Protein AF-A0A2S5KDG0-F1 (afdb_monomer)

Nearest PDB structures (foldseek):
  2mrn-assembly1_B  TM=8.414E-01  e=4.767E-04  Escherichia coli K-12
  1mvf-assembly2_D  TM=9.241E-01  e=2.494E-03  Escherichia coli
  1ub4-assembly1_C-2  TM=7.619E-01  e=8.453E-04  Escherichia coli
  2mru-assembly1_A  TM=8.860E-01  e=4.714E-03  Escherichia coli K-12
  2mru-assembly1_B  TM=8.584E-01  e=1.305E-02  Escherichia coli K-12

pLDDT: mean 80.0, std 17.08, range [37.56, 96.81]

Solvent-accessible surface area (backbone atoms only — not comparable to full-atom values): 6588 Å² total; per-residue (Å²): 136,84,78,84,84,83,80,91,80,63,80,41,79,52,91,96,43,79,42,69,82,79,56,67,73,56,34,62,74,71,71,54,59,87,91,59,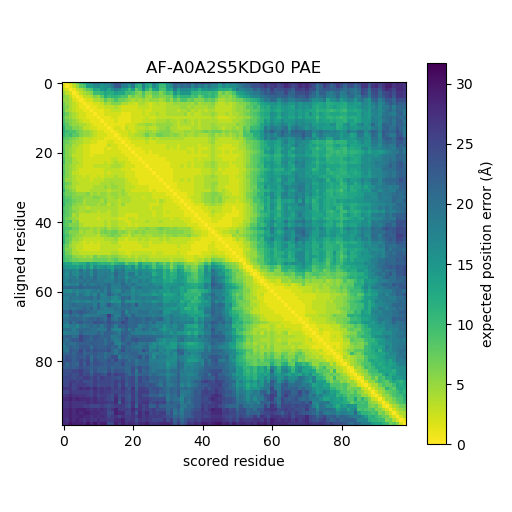74,68,39,80,46,82,55,96,93,38,84,47,76,45,67,74,76,85,80,84,85,74,60,70,68,60,54,50,55,40,45,75,72,70,44,63,60,70,61,53,52,50,54,49,53,53,52,51,54,53,46,56,55,50,60,58,52,63,64,69,74,75,118

Foldseek 3Di:
DDDDDDDDWDWDDDPPDIDTDDDVVVCVVQVHDPPADWDWDQDPNDIDIGHDDPDDDDDPVVVVVCVVVVHPPVVVVVVVVVVVVVVVVVVVVVVVVPD

Sequence (99 aa):
MTRKKMLTLQIKRWGNSAAIRIPNSVLLQLGWKEDDEIQLEVTEGKLVISKPSVKVSLNPHDVQILTEAGVDVPSLVNDFVTEEAGKIEKATNDVQVKR

Radius of gyration: 19.16 Å; Cα contacts (8 Å, |Δi|>4): 47; chains: 1; bounding box: 45×46×40 Å

Structure (mmCIF, N/CA/C/O backbone):
data_AF-A0A2S5KDG0-F1
#
_entry.id   AF-A0A2S5KDG0-F1
#
loop_
_atom_site.group_PDB
_atom_site.id
_atom_site.type_symbol
_atom_site.label_atom_id
_atom_site.label_alt_id
_atom_site.label_comp_id
_atom_site.label_asym_id
_atom_site.label_entity_id
_atom_site.label_seq_id
_atom_site.pdbx_PDB_ins_code
_atom_site.Cartn_x
_atom_site.Cartn_y
_atom_site.Cartn_z
_atom_site.occupancy
_atom_site.B_iso_or_equiv
_atom_site.auth_seq_id
_atom_site.auth_comp_id
_atom_site.auth_asym_id
_atom_site.auth_atom_id
_atom_site.pdbx_PDB_model_num
ATOM 1 N N . MET A 1 1 ? 2.118 22.348 -9.759 1.00 44.00 1 MET A N 1
ATOM 2 C CA . MET A 1 1 ? 2.127 22.427 -8.280 1.00 44.00 1 MET A CA 1
ATOM 3 C C . MET A 1 1 ? 1.058 21.476 -7.752 1.00 44.00 1 MET A C 1
ATOM 5 O O . MET A 1 1 ? -0.120 21.807 -7.795 1.00 44.00 1 MET A O 1
ATOM 9 N N . THR A 1 2 ? 1.425 20.246 -7.386 1.00 62.25 2 THR A N 1
ATOM 10 C CA . THR A 1 2 ? 0.450 19.210 -6.997 1.00 62.25 2 THR A CA 1
ATOM 11 C C . THR A 1 2 ? 0.015 19.442 -5.553 1.00 62.25 2 THR A C 1
ATOM 13 O O . THR A 1 2 ? 0.844 19.471 -4.646 1.00 62.25 2 THR A O 1
ATOM 16 N N . ARG A 1 3 ? -1.282 19.661 -5.320 1.00 74.94 3 ARG A N 1
ATOM 17 C CA . ARG A 1 3 ? -1.819 19.916 -3.978 1.00 74.94 3 ARG A CA 1
ATOM 18 C C . ARG A 1 3 ? -1.717 18.632 -3.148 1.00 74.94 3 ARG A C 1
ATOM 20 O O . ARG A 1 3 ? -2.258 17.603 -3.544 1.00 74.94 3 ARG A O 1
ATOM 27 N N . LYS A 1 4 ? -1.042 18.688 -1.995 1.00 79.31 4 LYS A N 1
ATOM 28 C CA . LYS A 1 4 ? -0.970 17.559 -1.055 1.00 79.31 4 LYS A CA 1
ATOM 29 C C . LYS A 1 4 ? -2.380 17.238 -0.555 1.00 79.31 4 LYS A C 1
ATOM 31 O O . LYS A 1 4 ? -2.998 18.056 0.125 1.00 79.31 4 LYS A O 1
ATOM 36 N N . LYS A 1 5 ? -2.901 16.063 -0.908 1.00 79.25 5 LYS A N 1
ATOM 37 C CA . LYS A 1 5 ? -4.188 15.576 -0.404 1.00 79.25 5 LYS A CA 1
ATOM 38 C C . LYS A 1 5 ? -3.973 15.017 1.001 1.00 79.25 5 LYS A C 1
ATOM 40 O O . LYS A 1 5 ? -3.160 14.117 1.182 1.00 79.25 5 LYS A O 1
ATOM 45 N N . MET A 1 6 ? -4.680 15.560 1.988 1.00 87.56 6 MET A N 1
ATOM 46 C CA . MET A 1 6 ? -4.698 15.016 3.347 1.00 87.56 6 MET A CA 1
ATOM 47 C C . MET A 1 6 ? -6.001 14.255 3.571 1.00 87.56 6 MET A C 1
ATOM 49 O O . MET A 1 6 ? -7.072 14.736 3.204 1.00 87.56 6 MET A O 1
ATOM 53 N N . LEU A 1 7 ? -5.899 13.064 4.154 1.00 90.06 7 LEU A N 1
ATOM 54 C CA . LEU A 1 7 ? -7.024 12.205 4.506 1.00 90.06 7 LEU A CA 1
ATOM 55 C C . LEU A 1 7 ? -6.935 11.905 5.999 1.00 90.06 7 LEU A C 1
ATOM 57 O O . LEU A 1 7 ? -5.875 11.524 6.490 1.00 90.06 7 LEU A O 1
ATOM 61 N N . THR A 1 8 ? -8.044 12.056 6.714 1.00 94.31 8 THR A N 1
ATOM 62 C CA . THR A 1 8 ? -8.143 11.624 8.109 1.00 94.31 8 THR A CA 1
ATOM 63 C C . THR A 1 8 ? -8.732 10.222 8.129 1.00 94.31 8 THR A C 1
ATOM 65 O O . THR A 1 8 ? -9.856 10.012 7.677 1.00 94.31 8 THR A O 1
ATOM 68 N N . LEU A 1 9 ? -7.967 9.258 8.635 1.00 95.06 9 LEU A N 1
ATOM 69 C CA . LEU A 1 9 ? -8.373 7.859 8.749 1.00 95.06 9 LEU A CA 1
ATOM 70 C C . LEU A 1 9 ? -8.448 7.458 10.222 1.00 95.06 9 LEU A C 1
ATOM 72 O O . LEU A 1 9 ? -7.843 8.086 11.087 1.00 95.06 9 LEU A O 1
ATOM 76 N N . GLN A 1 10 ? -9.209 6.406 10.499 1.00 96.31 10 GLN A N 1
ATOM 77 C CA . GLN A 1 10 ? -9.360 5.846 11.837 1.00 96.31 10 GLN A CA 1
ATOM 78 C C . GLN A 1 10 ? -8.691 4.478 11.886 1.00 96.31 10 GLN A C 1
ATOM 80 O O . GLN A 1 10 ? -8.910 3.648 11.001 1.00 96.31 10 GLN A O 1
ATOM 85 N N . ILE A 1 11 ? -7.919 4.239 12.942 1.00 96.81 11 ILE A N 1
ATOM 86 C CA . ILE A 1 11 ? -7.373 2.918 13.238 1.00 96.81 11 ILE A CA 1
ATOM 87 C C . ILE A 1 11 ? -8.499 2.064 13.831 1.00 96.81 11 ILE A C 1
ATOM 89 O O . ILE A 1 11 ? -9.231 2.498 14.724 1.00 96.81 11 ILE A O 1
ATOM 93 N N . LYS A 1 12 ? -8.670 0.848 13.314 1.00 96.56 12 LYS A N 1
ATOM 94 C CA . LYS A 1 12 ? -9.661 -0.129 13.779 1.00 96.56 12 LYS A CA 1
ATOM 95 C C . LYS A 1 12 ? -8.982 -1.458 14.083 1.00 96.56 12 LYS A C 1
ATOM 97 O O . LYS A 1 12 ? -7.901 -1.735 13.581 1.00 96.56 12 LYS A O 1
ATOM 102 N N . ARG A 1 13 ? -9.616 -2.289 14.908 1.00 96.62 13 ARG A N 1
ATOM 103 C CA . ARG A 1 13 ? -9.130 -3.643 15.193 1.00 96.62 13 ARG A CA 1
ATOM 104 C C . ARG A 1 13 ? -9.488 -4.582 14.039 1.00 96.62 13 ARG 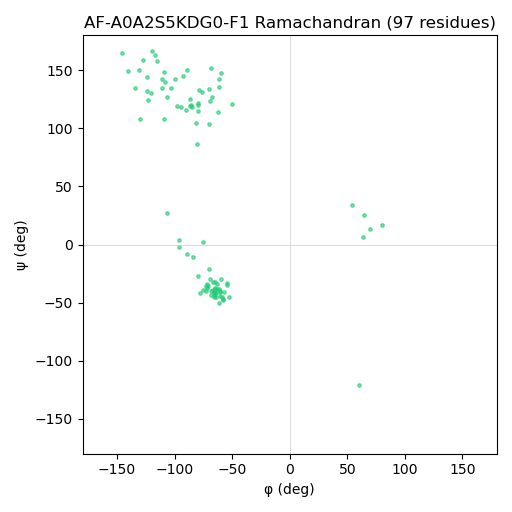A C 1
ATOM 106 O O . ARG A 1 13 ? -10.639 -4.602 13.609 1.00 96.62 13 ARG A O 1
ATOM 113 N N . TRP A 1 14 ? -8.521 -5.372 13.585 1.00 96.44 14 TRP A N 1
ATOM 114 C CA . TRP A 1 14 ? -8.707 -6.486 12.659 1.00 96.44 14 TRP A CA 1
ATOM 115 C C . TRP A 1 14 ? -8.014 -7.723 13.236 1.00 96.44 14 TRP A C 1
ATOM 117 O O . TRP A 1 14 ? -6.790 -7.778 13.346 1.00 96.44 14 TRP A O 1
ATOM 127 N N . GLY A 1 15 ? -8.809 -8.690 13.702 1.00 95.50 15 GLY A N 1
ATOM 128 C CA . GLY A 1 15 ? -8.294 -9.832 14.458 1.00 95.50 15 GLY A CA 1
ATOM 129 C C . GLY A 1 15 ? -7.583 -9.386 15.741 1.00 95.50 15 GLY A C 1
ATOM 130 O O . GLY A 1 15 ? -8.183 -8.725 16.594 1.00 95.50 15 GLY A O 1
ATOM 131 N N . ASN A 1 16 ? -6.303 -9.735 15.865 1.00 96.69 16 ASN A N 1
ATOM 132 C CA . ASN A 1 16 ? -5.447 -9.356 16.996 1.00 96.69 16 ASN A CA 1
ATOM 133 C C . ASN A 1 16 ? -4.593 -8.107 16.737 1.00 96.69 16 ASN A C 1
ATOM 135 O O . ASN A 1 16 ? -3.828 -7.710 17.611 1.00 96.69 16 ASN A O 1
ATOM 139 N N . SER A 1 17 ? -4.757 -7.465 15.580 1.00 95.12 17 SER A N 1
ATOM 140 C CA . SER A 1 17 ? -3.943 -6.325 15.162 1.00 95.12 17 SER A CA 1
ATOM 141 C C . SER A 1 17 ? -4.787 -5.073 14.948 1.00 95.12 17 SER A C 1
ATOM 143 O O . SER A 1 17 ? -6.020 -5.108 14.891 1.00 95.12 17 SER A O 1
ATOM 145 N N . ALA A 1 18 ? -4.103 -3.940 14.836 1.00 95.31 18 ALA A N 1
ATOM 146 C CA . ALA A 1 18 ? -4.697 -2.691 14.396 1.00 95.31 18 ALA A CA 1
ATOM 147 C C . ALA A 1 18 ? -4.527 -2.545 12.876 1.00 95.31 18 ALA A C 1
ATOM 149 O O . ALA A 1 18 ? -3.517 -2.965 12.317 1.00 95.31 18 ALA A O 1
ATOM 150 N N . ALA A 1 19 ? -5.507 -1.945 12.214 1.00 95.12 19 ALA A N 1
ATOM 151 C CA . ALA A 1 19 ? -5.521 -1.742 10.776 1.00 95.12 19 ALA A CA 1
ATOM 152 C C . ALA A 1 19 ? -6.086 -0.363 10.427 1.00 95.12 19 ALA A C 1
ATOM 154 O O . ALA A 1 19 ? -6.972 0.165 11.108 1.00 95.12 19 ALA A O 1
ATOM 155 N N . ILE A 1 20 ? -5.597 0.196 9.323 1.00 95.31 20 ILE A N 1
ATOM 156 C CA . ILE A 1 20 ? -6.182 1.359 8.656 1.00 95.31 20 ILE A CA 1
ATOM 157 C C . ILE A 1 20 ? -6.818 0.900 7.348 1.00 95.31 20 ILE A C 1
ATOM 159 O O . ILE A 1 20 ? -6.265 0.067 6.637 1.00 95.31 20 ILE A O 1
ATOM 163 N N . ARG A 1 21 ? -7.990 1.443 7.017 1.00 93.56 21 ARG A N 1
ATOM 164 C CA . ARG A 1 21 ? -8.603 1.203 5.707 1.00 93.56 21 ARG A CA 1
ATOM 165 C C . ARG A 1 21 ? -8.024 2.191 4.707 1.00 93.56 21 ARG A C 1
ATOM 167 O O . ARG A 1 21 ? -8.202 3.396 4.876 1.00 93.56 21 ARG A O 1
ATOM 174 N N . ILE A 1 22 ? -7.363 1.680 3.675 1.00 92.94 22 ILE A N 1
ATOM 175 C CA . ILE A 1 22 ? -6.873 2.486 2.558 1.00 92.94 22 ILE A CA 1
ATOM 176 C C . ILE A 1 22 ? -8.021 2.622 1.546 1.00 92.94 22 ILE A C 1
ATOM 178 O O . ILE A 1 22 ? -8.529 1.609 1.069 1.00 92.94 22 ILE A O 1
ATOM 182 N N . PRO A 1 23 ? -8.491 3.842 1.224 1.00 93.31 23 PRO A N 1
ATOM 183 C CA . PRO A 1 23 ? -9.535 4.019 0.219 1.00 93.31 23 PRO A CA 1
ATOM 184 C C . PRO A 1 23 ? -9.083 3.517 -1.157 1.00 93.31 23 PRO A C 1
ATOM 186 O O . PRO A 1 23 ? -7.956 3.794 -1.563 1.00 93.31 23 PRO A O 1
ATOM 189 N N . ASN A 1 24 ? -9.988 2.905 -1.929 1.00 93.25 24 ASN A N 1
ATOM 190 C CA . ASN A 1 24 ? -9.676 2.392 -3.273 1.00 93.25 24 ASN A CA 1
ATOM 191 C C . ASN A 1 24 ? -9.074 3.467 -4.201 1.00 93.25 24 ASN A C 1
ATOM 193 O O . ASN A 1 24 ? -8.158 3.208 -4.970 1.00 93.25 24 ASN A O 1
ATOM 197 N N . SER A 1 25 ? -9.521 4.723 -4.071 1.00 92.19 25 SER A N 1
ATOM 198 C CA . SER A 1 25 ? -8.941 5.842 -4.832 1.00 92.19 25 SER A CA 1
ATOM 199 C C . SER A 1 25 ? -7.445 6.060 -4.579 1.00 92.19 25 SER A C 1
ATOM 201 O O . SER A 1 25 ? -6.755 6.539 -5.472 1.00 92.19 25 SER A O 1
ATOM 203 N N . VAL A 1 26 ? -6.940 5.723 -3.389 1.00 92.06 26 VAL A N 1
ATOM 204 C CA . VAL A 1 26 ? -5.510 5.806 -3.061 1.00 92.06 26 VAL A CA 1
ATOM 205 C C . VAL A 1 26 ? -4.759 4.624 -3.670 1.00 92.06 26 VAL A C 1
ATOM 207 O O . VAL A 1 26 ? -3.708 4.842 -4.262 1.00 92.06 26 VAL A O 1
ATOM 210 N N . LEU A 1 27 ? -5.315 3.407 -3.609 1.00 91.75 27 LEU A N 1
ATOM 211 C CA . LEU A 1 27 ? -4.722 2.229 -4.258 1.00 91.75 27 LEU A CA 1
ATOM 212 C C . LEU A 1 27 ? -4.561 2.442 -5.766 1.00 91.75 27 LEU A C 1
ATOM 214 O O . LEU A 1 27 ? -3.467 2.266 -6.292 1.00 91.75 27 LEU A O 1
ATOM 218 N N . LEU A 1 28 ? -5.609 2.932 -6.439 1.00 90.00 28 LEU A N 1
ATOM 219 C CA . LEU A 1 28 ? -5.569 3.234 -7.873 1.00 90.00 28 LEU A CA 1
ATOM 220 C C . LEU A 1 28 ? -4.528 4.306 -8.223 1.00 90.00 28 LEU A C 1
ATOM 222 O O . LEU A 1 28 ? -3.854 4.190 -9.240 1.00 90.00 28 LEU A O 1
ATOM 226 N N . GLN A 1 29 ? -4.372 5.336 -7.384 1.00 89.06 29 GLN A N 1
ATOM 227 C CA . GLN A 1 29 ? -3.348 6.369 -7.589 1.00 89.06 29 GLN A CA 1
ATOM 228 C C . GLN A 1 29 ? -1.925 5.828 -7.445 1.00 89.06 29 GLN A C 1
ATOM 230 O O . GLN A 1 29 ? -1.019 6.325 -8.108 1.00 89.06 29 GLN A O 1
ATOM 235 N N . LEU A 1 30 ? -1.733 4.836 -6.578 1.00 89.50 30 LEU A N 1
ATOM 236 C CA . LEU A 1 30 ? -0.444 4.190 -6.352 1.00 89.50 30 LEU A CA 1
ATOM 237 C C . LEU A 1 30 ? -0.201 2.996 -7.290 1.00 89.50 30 LEU A C 1
ATOM 239 O O . LEU A 1 30 ? 0.901 2.454 -7.298 1.00 89.50 30 LEU A O 1
ATOM 243 N N . GLY A 1 31 ? -1.207 2.578 -8.068 1.00 90.50 31 GLY A N 1
ATOM 244 C CA . GLY A 1 31 ? -1.148 1.366 -8.889 1.00 90.50 31 GLY A CA 1
ATOM 245 C C . GLY A 1 31 ? -1.026 0.082 -8.061 1.00 90.50 31 GLY A C 1
ATOM 246 O O . GLY A 1 31 ? -0.456 -0.898 -8.533 1.00 90.50 31 GLY A O 1
ATOM 247 N N . TRP A 1 32 ? -1.497 0.098 -6.813 1.00 92.31 32 TRP A N 1
ATOM 248 C CA . TRP A 1 32 ? -1.459 -1.059 -5.917 1.00 92.31 32 TRP A CA 1
ATOM 249 C C . TRP A 1 32 ? -2.717 -1.904 -6.085 1.00 92.31 32 TRP A C 1
ATOM 251 O O . TRP A 1 32 ? -3.791 -1.381 -6.399 1.00 92.31 32 TRP A O 1
ATOM 261 N N . LYS A 1 33 ? -2.584 -3.206 -5.851 1.00 89.25 33 LYS A N 1
ATOM 262 C CA . LYS A 1 33 ? -3.675 -4.181 -5.907 1.00 89.25 33 LYS A CA 1
ATOM 263 C C . LYS A 1 33 ? -3.893 -4.813 -4.536 1.00 89.25 33 LYS A C 1
ATOM 265 O O . LYS A 1 33 ? -3.052 -4.706 -3.645 1.00 89.25 33 LYS A O 1
ATOM 270 N N . GLU A 1 34 ? -5.054 -5.432 -4.358 1.00 85.88 34 GLU A N 1
ATOM 271 C CA . GLU A 1 34 ? -5.259 -6.322 -3.215 1.00 85.88 34 GLU A CA 1
ATOM 272 C C . GLU A 1 34 ? -4.233 -7.462 -3.271 1.00 85.88 34 GLU A C 1
ATOM 274 O O . GLU A 1 34 ? -3.799 -7.851 -4.354 1.00 85.88 34 GLU A O 1
ATOM 279 N N . ASP A 1 35 ? -3.810 -7.932 -2.098 1.00 88.25 35 ASP A N 1
ATOM 280 C CA . ASP A 1 35 ? -2.772 -8.956 -1.914 1.00 88.25 35 ASP A CA 1
ATOM 281 C C . ASP A 1 35 ? -1.349 -8.589 -2.389 1.00 88.25 35 ASP A C 1
ATOM 283 O O . ASP A 1 35 ? -0.449 -9.424 -2.305 1.00 88.25 35 ASP A O 1
ATOM 287 N N . ASP A 1 36 ? -1.099 -7.340 -2.807 1.00 87.75 36 ASP A N 1
ATOM 288 C CA . ASP A 1 36 ? 0.267 -6.856 -3.046 1.00 87.75 36 ASP A CA 1
ATOM 289 C C . ASP A 1 36 ? 1.100 -6.906 -1.752 1.00 87.75 36 ASP A C 1
ATOM 291 O O . ASP A 1 36 ? 0.679 -6.438 -0.687 1.00 87.75 36 ASP A O 1
ATOM 295 N N . GLU A 1 37 ? 2.335 -7.395 -1.860 1.00 88.75 37 GLU A N 1
ATOM 296 C CA . GLU A 1 37 ? 3.309 -7.287 -0.778 1.00 88.75 37 GLU A CA 1
ATOM 297 C C . GLU A 1 37 ? 3.761 -5.828 -0.614 1.00 88.75 37 GLU A C 1
ATOM 299 O O . GLU A 1 37 ? 4.082 -5.132 -1.583 1.00 88.75 37 GLU A O 1
ATOM 304 N N . ILE A 1 38 ? 3.795 -5.358 0.634 1.00 91.56 38 ILE A N 1
ATOM 305 C CA . ILE A 1 38 ? 4.188 -3.995 0.994 1.00 91.56 38 ILE A CA 1
ATOM 306 C C . ILE A 1 38 ? 5.213 -4.010 2.122 1.00 91.56 38 ILE A C 1
ATOM 308 O O . ILE A 1 38 ? 5.201 -4.874 2.998 1.00 91.56 38 ILE A O 1
ATOM 312 N N . GLN A 1 39 ? 6.077 -3.004 2.127 1.00 92.19 39 GLN A N 1
ATOM 313 C CA . GLN A 1 39 ? 6.974 -2.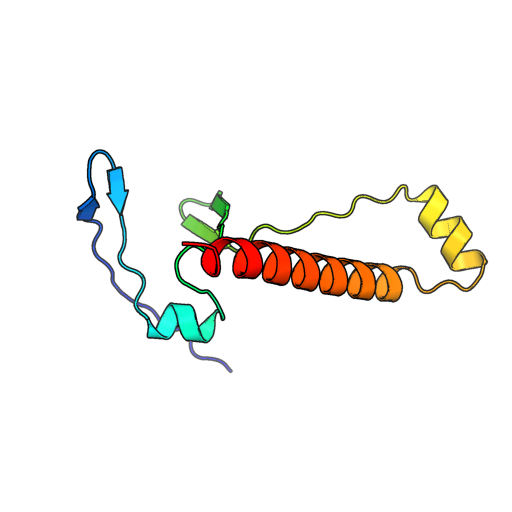711 3.232 1.00 92.19 39 GLN A CA 1
ATOM 314 C C . GLN A 1 39 ? 6.401 -1.574 4.072 1.00 92.19 39 GLN A C 1
ATOM 316 O O . GLN A 1 39 ? 5.814 -0.619 3.558 1.00 92.19 39 GLN A O 1
ATOM 321 N N . LEU A 1 40 ? 6.585 -1.694 5.382 1.00 92.19 40 LEU A N 1
ATOM 322 C CA . LEU A 1 40 ? 6.190 -0.697 6.362 1.00 92.19 40 LEU A CA 1
ATOM 323 C C . LEU A 1 40 ? 7.423 -0.304 7.168 1.00 92.19 40 LEU A C 1
ATOM 325 O O . LEU A 1 40 ? 8.082 -1.151 7.768 1.00 92.19 40 LEU A O 1
ATOM 329 N N . GLU A 1 41 ? 7.707 0.990 7.190 1.00 94.25 41 GLU A N 1
ATOM 330 C CA . GLU A 1 41 ? 8.830 1.585 7.901 1.00 94.25 41 GLU A CA 1
ATOM 331 C C . GLU A 1 41 ? 8.322 2.667 8.862 1.00 94.25 41 GLU A C 1
ATOM 333 O O . GLU A 1 41 ? 7.363 3.390 8.574 1.00 94.25 41 GLU A O 1
ATOM 338 N N . VAL A 1 42 ? 8.966 2.778 10.025 1.00 95.62 42 VAL A N 1
ATOM 339 C CA . VAL A 1 42 ? 8.703 3.844 10.995 1.00 95.62 42 VAL A CA 1
ATOM 340 C C . VAL A 1 42 ? 9.900 4.785 11.009 1.00 95.62 42 VAL A C 1
ATOM 342 O O . VAL A 1 42 ? 10.957 4.442 11.533 1.00 95.62 42 VAL A O 1
ATOM 345 N N . THR A 1 43 ? 9.730 5.983 10.459 1.00 95.06 43 THR A N 1
ATOM 346 C CA . THR A 1 43 ? 10.779 7.009 10.373 1.00 95.06 43 THR A CA 1
ATOM 347 C C . THR A 1 43 ? 10.229 8.365 10.782 1.00 95.06 43 THR A C 1
ATOM 349 O O . THR A 1 43 ? 9.136 8.758 10.385 1.00 95.06 43 THR A O 1
ATOM 352 N N . GLU A 1 44 ? 10.974 9.093 11.620 1.00 93.94 44 GLU A N 1
ATOM 353 C CA . GLU A 1 44 ? 10.604 10.445 12.081 1.00 93.94 44 GLU A CA 1
ATOM 354 C C . GLU A 1 44 ? 9.201 10.543 12.719 1.00 93.94 44 GLU A C 1
ATOM 356 O O . GLU A 1 44 ? 8.483 11.528 12.537 1.00 93.94 44 GLU A O 1
ATOM 361 N N . GLY A 1 45 ? 8.758 9.497 13.425 1.00 94.00 45 GLY A N 1
ATOM 362 C CA . GLY A 1 45 ? 7.407 9.447 13.999 1.00 94.00 45 GLY A CA 1
ATOM 363 C C . GLY A 1 45 ? 6.283 9.316 12.961 1.00 94.00 45 GLY A C 1
ATOM 364 O O . GLY A 1 45 ? 5.113 9.510 13.293 1.00 94.00 45 GLY A O 1
ATOM 365 N N . LYS A 1 46 ? 6.616 8.993 11.708 1.00 94.25 46 LYS A N 1
ATOM 366 C CA . LYS A 1 46 ? 5.672 8.732 10.619 1.00 94.25 46 LYS A CA 1
ATOM 367 C C . LYS A 1 46 ? 5.681 7.247 10.280 1.00 94.25 46 LYS A C 1
ATOM 369 O O . LYS A 1 46 ? 6.707 6.578 10.368 1.00 94.25 46 LYS A O 1
ATOM 374 N N . LEU A 1 47 ? 4.522 6.762 9.853 1.00 92.69 47 LEU A N 1
ATOM 375 C CA . LEU A 1 47 ? 4.386 5.461 9.213 1.00 92.69 47 LEU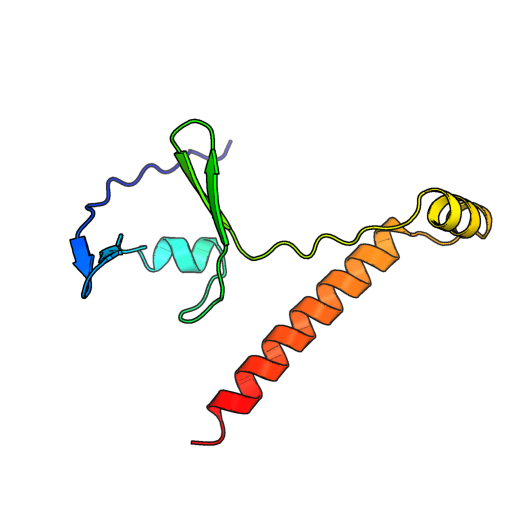 A CA 1
ATOM 376 C C . LEU A 1 47 ? 4.553 5.658 7.703 1.00 92.69 47 LEU A C 1
ATOM 378 O O . LEU A 1 47 ? 3.742 6.357 7.088 1.00 92.69 47 LEU A O 1
ATOM 382 N N . VAL A 1 48 ? 5.593 5.074 7.118 1.00 93.19 48 VAL A N 1
ATOM 383 C CA . VAL A 1 48 ? 5.844 5.095 5.673 1.00 93.19 48 VAL A CA 1
ATOM 384 C C . VAL A 1 48 ? 5.538 3.710 5.121 1.00 93.19 48 VAL A C 1
ATOM 386 O O . VAL A 1 48 ? 6.032 2.711 5.633 1.00 93.19 48 VAL A O 1
ATOM 389 N N . ILE A 1 49 ? 4.687 3.652 4.099 1.00 93.06 49 ILE A N 1
ATOM 390 C CA . ILE A 1 49 ? 4.304 2.407 3.431 1.00 93.06 49 ILE A CA 1
ATOM 391 C C . ILE A 1 49 ? 4.692 2.530 1.960 1.00 93.06 49 ILE A C 1
ATOM 393 O O . ILE A 1 49 ? 4.355 3.526 1.314 1.00 93.06 49 ILE A O 1
ATOM 397 N N . SER A 1 50 ? 5.387 1.530 1.435 1.00 91.50 50 SER A N 1
ATOM 398 C CA . SER A 1 50 ? 5.868 1.483 0.052 1.00 91.50 50 SER A CA 1
ATOM 399 C C . SER A 1 50 ? 5.852 0.051 -0.482 1.00 91.50 50 SER A C 1
ATOM 401 O O . SER A 1 50 ? 5.754 -0.908 0.284 1.00 91.50 50 SER A O 1
ATOM 403 N N . LYS A 1 51 ? 5.964 -0.117 -1.806 1.00 87.50 51 LYS A N 1
ATOM 404 C CA . LYS A 1 51 ? 6.295 -1.434 -2.363 1.00 87.50 51 LYS A CA 1
ATOM 405 C C . LYS A 1 51 ? 7.736 -1.811 -1.995 1.00 87.50 51 LYS A C 1
ATOM 407 O O . LYS A 1 51 ? 8.569 -0.909 -1.849 1.00 87.50 51 LYS A O 1
ATOM 412 N N . PRO A 1 52 ? 8.044 -3.115 -1.880 1.00 83.94 52 PRO A N 1
ATOM 413 C CA . PRO A 1 52 ? 9.407 -3.584 -1.727 1.00 83.94 52 PRO A CA 1
ATOM 414 C C . PRO A 1 52 ? 10.308 -2.975 -2.798 1.00 83.94 52 PRO A C 1
ATOM 416 O O . PRO A 1 52 ? 10.062 -3.126 -3.993 1.00 83.94 52 PRO A O 1
ATOM 419 N N . SER A 1 53 ? 11.344 -2.258 -2.367 1.00 71.56 53 SER A N 1
ATOM 420 C CA . SER A 1 53 ? 12.379 -1.793 -3.287 1.00 71.56 53 SER A CA 1
ATOM 421 C C . SER A 1 53 ? 13.420 -2.894 -3.431 1.00 71.56 53 SER A C 1
ATOM 423 O O . SER A 1 53 ? 14.049 -3.300 -2.451 1.00 71.56 53 SER A O 1
ATOM 425 N N . VAL A 1 54 ? 13.601 -3.394 -4.653 1.00 70.06 54 VAL A N 1
ATOM 426 C CA . VAL A 1 54 ? 14.740 -4.257 -4.964 1.00 70.06 54 VAL A CA 1
ATOM 427 C C . VAL A 1 54 ? 15.976 -3.370 -4.926 1.00 70.06 54 VAL A C 1
ATOM 429 O O . VAL A 1 54 ? 16.209 -2.557 -5.818 1.00 70.06 54 VAL A O 1
ATOM 432 N N . LYS A 1 55 ? 16.756 -3.478 -3.851 1.00 63.75 55 LYS A N 1
ATOM 433 C CA . LYS A 1 55 ? 18.054 -2.811 -3.773 1.00 63.75 55 LYS A CA 1
ATOM 434 C C . LYS A 1 55 ? 19.067 -3.671 -4.515 1.00 63.75 55 LYS A C 1
ATOM 436 O O . LYS A 1 55 ? 19.497 -4.700 -4.003 1.00 63.75 55 LYS A O 1
ATOM 441 N N . VAL A 1 56 ? 19.448 -3.242 -5.713 1.00 68.06 56 VAL A N 1
ATOM 442 C CA . VAL A 1 56 ? 20.582 -3.831 -6.428 1.00 68.06 56 VAL A CA 1
ATOM 443 C C . VAL A 1 56 ? 21.856 -3.228 -5.840 1.00 68.06 56 VAL A C 1
ATOM 445 O O . VAL A 1 56 ? 22.070 -2.019 -5.916 1.00 68.06 56 VAL A O 1
ATOM 448 N N . SER A 1 57 ? 22.682 -4.056 -5.204 1.00 70.06 57 SER A N 1
ATOM 449 C CA . SER A 1 57 ? 24.022 -3.659 -4.769 1.00 70.06 57 SER A CA 1
ATOM 450 C C . SER A 1 57 ? 25.023 -4.137 -5.811 1.00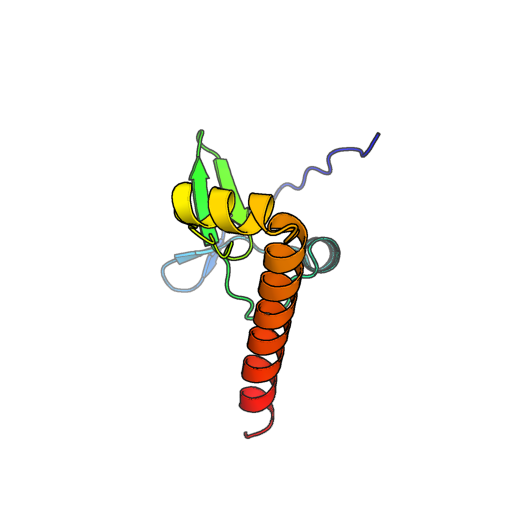 70.06 57 SER A C 1
ATOM 452 O O . SER A 1 57 ? 25.112 -5.333 -6.079 1.00 70.06 57 SER A O 1
ATOM 454 N N . LEU A 1 58 ? 25.751 -3.196 -6.408 1.00 76.81 58 LEU A N 1
ATOM 455 C CA . LEU A 1 58 ? 26.855 -3.476 -7.319 1.00 76.81 58 LEU A CA 1
ATOM 456 C C . LEU A 1 58 ? 28.163 -3.062 -6.651 1.00 76.81 58 LEU A C 1
ATOM 458 O O . LEU A 1 58 ? 28.223 -2.041 -5.961 1.00 76.81 58 LEU A O 1
ATOM 462 N N . ASN A 1 59 ? 29.213 -3.848 -6.867 1.00 86.00 59 ASN A N 1
ATOM 463 C CA . ASN A 1 59 ? 30.558 -3.475 -6.459 1.00 86.00 59 ASN A CA 1
ATOM 464 C C . ASN A 1 59 ? 31.028 -2.279 -7.314 1.00 86.00 59 ASN A C 1
ATOM 466 O O . ASN A 1 59 ? 30.996 -2.378 -8.544 1.00 86.00 59 ASN A O 1
ATOM 470 N N . PRO A 1 60 ? 31.494 -1.169 -6.710 1.00 86.38 60 PRO A N 1
ATOM 471 C CA . PRO A 1 60 ? 31.957 0.002 -7.455 1.00 86.38 60 PRO A CA 1
ATOM 472 C C . PRO A 1 60 ? 33.046 -0.300 -8.491 1.00 86.38 60 PRO A C 1
ATOM 474 O O . PRO A 1 60 ? 33.079 0.332 -9.542 1.00 86.38 60 PRO A O 1
ATOM 477 N N . HIS A 1 61 ? 33.915 -1.279 -8.219 1.00 89.06 61 HIS A N 1
ATOM 478 C CA . HIS A 1 61 ? 34.976 -1.666 -9.149 1.00 89.06 61 HIS A CA 1
ATOM 479 C C . HIS A 1 61 ? 34.418 -2.284 -10.441 1.00 89.06 61 HIS A C 1
ATOM 481 O O . HIS A 1 61 ? 34.887 -1.975 -11.533 1.00 89.06 61 HIS A O 1
ATOM 487 N N . ASP A 1 62 ? 33.370 -3.100 -10.331 1.00 87.25 62 ASP A N 1
ATOM 488 C CA . ASP A 1 62 ? 32.746 -3.749 -11.488 1.00 87.25 62 ASP A CA 1
ATOM 489 C C . ASP A 1 62 ? 31.975 -2.729 -12.336 1.00 87.25 62 ASP A C 1
ATOM 491 O O . ASP A 1 62 ? 32.033 -2.763 -13.565 1.00 87.25 62 ASP A O 1
ATOM 495 N N . VAL A 1 63 ? 31.318 -1.758 -11.688 1.00 86.44 63 VAL A N 1
ATOM 496 C CA . VAL A 1 63 ? 30.652 -0.637 -12.374 1.00 86.44 63 VAL A CA 1
ATOM 497 C C . VAL A 1 63 ? 31.661 0.186 -13.172 1.00 86.44 63 VAL A C 1
ATOM 499 O O . VAL A 1 63 ? 31.375 0.561 -14.310 1.00 86.44 63 VAL A O 1
ATOM 502 N N . GLN A 1 64 ? 32.846 0.431 -12.609 1.00 86.94 64 GLN A N 1
ATOM 503 C CA . GLN A 1 64 ? 33.912 1.166 -13.284 1.00 86.94 64 GLN A CA 1
ATOM 504 C C . GLN A 1 64 ? 34.375 0.443 -14.558 1.00 86.94 64 GLN A C 1
ATOM 506 O O . GLN A 1 64 ? 34.375 1.052 -15.626 1.00 86.94 64 GLN A O 1
ATOM 511 N N . ILE A 1 65 ? 34.677 -0.860 -14.474 1.00 91.94 65 ILE A N 1
ATOM 512 C CA . ILE A 1 65 ? 35.104 -1.672 -15.631 1.00 91.94 65 ILE A CA 1
ATOM 513 C C . ILE A 1 65 ? 34.047 -1.651 -16.742 1.00 91.94 65 ILE A C 1
ATOM 515 O O . ILE A 1 65 ? 34.368 -1.462 -17.914 1.00 91.94 65 ILE A O 1
ATOM 519 N N . LEU A 1 66 ? 32.776 -1.848 -16.383 1.00 88.62 66 LEU A N 1
ATOM 520 C CA . LEU A 1 66 ? 31.677 -1.880 -17.348 1.00 88.62 66 LEU A CA 1
ATOM 521 C C . LEU A 1 66 ? 31.477 -0.519 -18.023 1.00 88.62 66 LEU A C 1
ATOM 523 O O . LEU A 1 66 ? 31.295 -0.454 -19.238 1.00 88.62 66 LEU A O 1
ATOM 527 N N . THR A 1 67 ? 31.576 0.566 -17.256 1.00 88.81 67 THR A N 1
ATOM 528 C CA . THR A 1 67 ? 31.460 1.929 -17.791 1.00 88.81 67 THR A CA 1
ATOM 529 C C . THR A 1 67 ? 32.599 2.235 -18.766 1.00 88.81 67 THR A C 1
ATOM 531 O O . THR A 1 67 ? 32.362 2.785 -19.839 1.00 88.81 67 THR A O 1
ATOM 534 N N . GLU A 1 68 ? 33.830 1.826 -18.442 1.00 91.75 68 GLU A N 1
ATOM 535 C CA . GLU A 1 68 ? 34.995 1.959 -19.331 1.00 91.75 68 GLU A CA 1
ATOM 536 C C . GLU A 1 68 ? 34.862 1.123 -20.611 1.00 91.75 68 GLU A C 1
ATOM 538 O O . GLU A 1 68 ? 35.308 1.545 -21.677 1.00 91.75 68 GLU A O 1
ATOM 543 N N . ALA A 1 69 ? 34.185 -0.025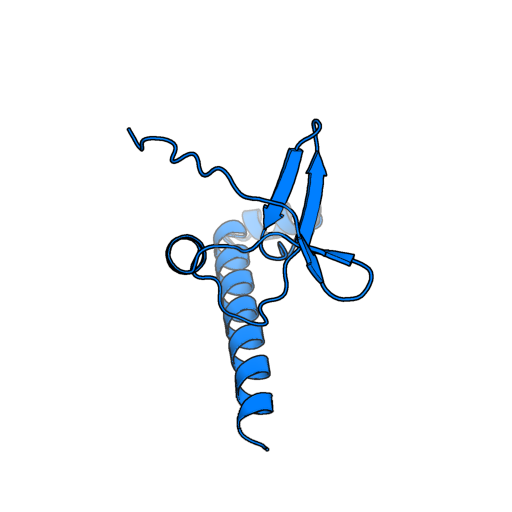 -20.535 1.00 91.31 69 ALA A N 1
ATOM 544 C CA . ALA A 1 69 ? 33.838 -0.849 -21.691 1.00 91.31 69 ALA A CA 1
ATOM 545 C C . ALA A 1 69 ? 32.681 -0.274 -22.540 1.00 91.31 69 ALA A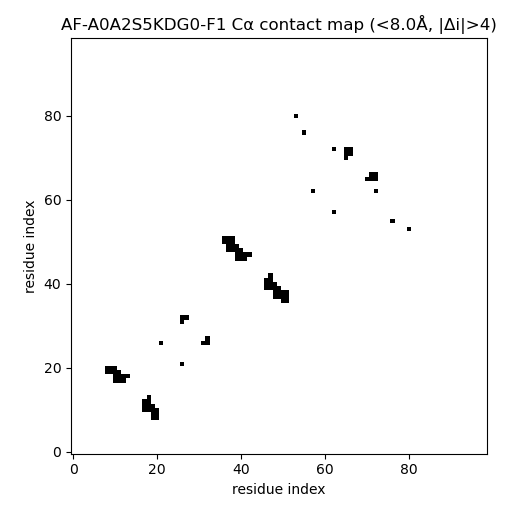 C 1
ATOM 547 O O . ALA A 1 69 ? 32.273 -0.899 -23.520 1.00 91.31 69 ALA A O 1
ATOM 548 N N . GLY A 1 70 ? 32.150 0.905 -22.190 1.00 90.44 70 GLY A N 1
ATOM 549 C CA . GLY A 1 70 ? 31.062 1.571 -22.910 1.00 90.44 70 GLY A CA 1
ATOM 550 C C . GLY A 1 70 ? 29.669 1.031 -22.581 1.00 90.44 70 GLY A C 1
ATOM 551 O O . GLY A 1 70 ? 28.727 1.270 -23.335 1.00 90.44 70 GLY A O 1
ATOM 552 N N . VAL A 1 71 ? 29.525 0.293 -21.479 1.00 88.25 71 VAL A N 1
ATOM 553 C CA . VAL A 1 71 ? 28.241 -0.244 -21.027 1.00 88.25 71 VAL A CA 1
ATOM 554 C C . VAL A 1 71 ? 27.517 0.793 -20.166 1.00 88.25 71 VAL A C 1
ATOM 556 O O . VAL A 1 71 ? 28.044 1.258 -19.157 1.00 88.25 71 VAL A O 1
ATOM 559 N N . ASP A 1 72 ? 26.277 1.119 -20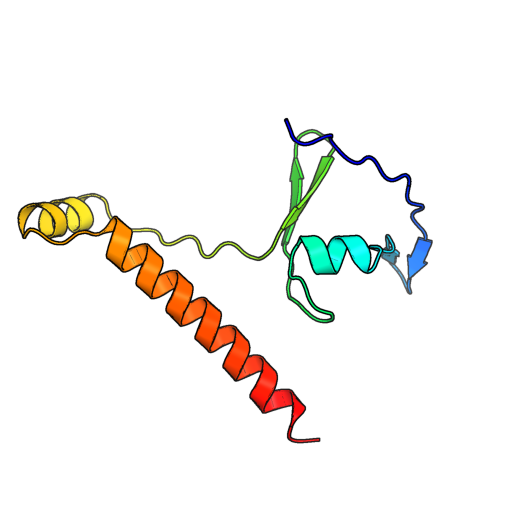.530 1.00 85.50 72 ASP A N 1
ATOM 560 C CA . ASP A 1 72 ? 25.400 1.992 -19.743 1.00 85.50 72 ASP A CA 1
ATOM 561 C C . ASP A 1 72 ? 24.748 1.209 -18.591 1.00 85.50 72 ASP A C 1
ATOM 563 O O . ASP A 1 72 ? 23.655 0.645 -18.705 1.00 85.50 72 ASP A O 1
ATOM 567 N N . VAL A 1 73 ? 25.471 1.137 -17.471 1.00 83.50 73 VAL A N 1
ATOM 568 C CA . VAL A 1 73 ? 25.059 0.393 -16.273 1.00 83.50 73 VAL A CA 1
ATOM 569 C C . VAL A 1 73 ? 23.714 0.886 -15.704 1.00 83.50 73 VAL A C 1
ATOM 571 O O . VAL A 1 73 ? 22.876 0.033 -15.406 1.00 83.50 73 VAL A O 1
ATOM 574 N N . PRO A 1 74 ? 23.438 2.203 -15.570 1.00 78.38 74 PRO A N 1
ATOM 575 C CA . PRO A 1 74 ? 22.117 2.690 -15.160 1.00 78.38 74 PRO A CA 1
ATOM 576 C C . PRO A 1 74 ? 20.949 2.155 -16.000 1.00 78.38 74 PRO A C 1
ATOM 578 O O . PRO A 1 74 ? 19.940 1.728 -15.433 1.00 78.38 74 PRO A O 1
ATOM 581 N N . SER A 1 75 ? 21.083 2.149 -17.330 1.00 78.56 75 SER A N 1
ATOM 582 C CA . SER A 1 75 ? 20.033 1.642 -18.223 1.00 78.56 75 SER A CA 1
ATOM 583 C C . SER A 1 75 ? 19.821 0.136 -18.054 1.00 78.56 75 SER A C 1
ATOM 585 O O . SER A 1 75 ? 18.685 -0.299 -17.881 1.00 78.56 75 SER A O 1
ATOM 587 N N . LEU A 1 76 ? 20.900 -0.650 -17.957 1.00 79.31 76 LEU A N 1
ATOM 588 C CA . LEU A 1 76 ? 20.812 -2.093 -17.691 1.00 79.31 76 LEU A CA 1
ATOM 589 C C . LEU A 1 76 ? 20.132 -2.423 -16.357 1.00 79.31 76 LEU A C 1
ATOM 591 O O . LEU A 1 76 ? 19.359 -3.376 -16.276 1.00 79.31 76 LEU A O 1
ATOM 595 N N . VAL A 1 77 ? 20.416 -1.653 -15.302 1.00 77.12 77 VAL A N 1
ATOM 596 C CA . VAL A 1 77 ? 19.783 -1.855 -13.990 1.00 77.12 77 VAL A CA 1
ATOM 597 C C . VAL A 1 77 ? 18.284 -1.573 -14.071 1.00 77.12 77 VAL A C 1
ATOM 599 O O . VAL A 1 77 ? 17.497 -2.342 -13.524 1.00 77.12 77 VAL A O 1
ATOM 602 N N . ASN A 1 78 ? 17.871 -0.515 -14.773 1.00 70.44 78 ASN A N 1
ATOM 603 C CA . ASN A 1 78 ? 16.452 -0.220 -14.972 1.00 70.44 78 ASN A CA 1
ATOM 604 C C . ASN A 1 78 ? 15.738 -1.311 -15.779 1.00 70.44 78 ASN A C 1
ATOM 606 O O . ASN A 1 78 ? 14.655 -1.743 -15.376 1.00 70.44 78 ASN A O 1
ATOM 610 N N . ASP A 1 79 ? 16.343 -1.780 -16.871 1.00 74.69 79 ASP A N 1
ATOM 611 C CA . ASP A 1 79 ? 15.792 -2.859 -17.698 1.00 74.69 79 ASP A CA 1
ATOM 612 C C . ASP A 1 79 ? 15.642 -4.152 -16.880 1.00 74.69 79 ASP A C 1
ATOM 614 O O . ASP A 1 79 ? 14.580 -4.769 -16.872 1.00 74.69 79 ASP A O 1
ATOM 618 N N . PHE A 1 80 ? 16.650 -4.510 -16.080 1.00 68.44 80 PHE A N 1
ATOM 619 C CA . PHE A 1 80 ? 16.594 -5.693 -15.219 1.00 68.44 80 PHE A CA 1
ATOM 620 C C . PHE A 1 80 ? 15.535 -5.578 -14.114 1.00 68.44 80 PHE A C 1
ATOM 622 O O . PHE A 1 80 ? 14.762 -6.507 -13.881 1.00 68.44 80 PHE A O 1
ATOM 629 N N . VAL A 1 81 ? 15.463 -4.430 -13.431 1.00 67.75 81 VAL A N 1
ATOM 630 C CA . VAL A 1 81 ? 14.481 -4.203 -12.358 1.00 67.75 81 VAL A CA 1
ATOM 631 C C . VAL A 1 81 ? 13.054 -4.215 -12.910 1.00 67.75 81 VAL A C 1
ATOM 633 O O . VAL A 1 81 ? 12.156 -4.757 -12.266 1.00 67.75 81 VAL A O 1
ATOM 636 N N . THR A 1 82 ? 12.830 -3.663 -14.105 1.00 65.50 82 THR A N 1
ATOM 637 C CA . THR A 1 82 ? 11.514 -3.701 -14.761 1.00 65.50 82 THR A CA 1
ATOM 638 C C . THR A 1 82 ? 11.149 -5.099 -15.264 1.00 65.50 82 THR A C 1
ATOM 640 O O . THR A 1 82 ? 9.991 -5.503 -15.140 1.00 65.50 82 THR A O 1
ATOM 643 N N . GLU A 1 83 ? 12.116 -5.876 -15.752 1.00 61.22 83 GLU A N 1
ATOM 644 C CA . GLU A 1 83 ? 11.898 -7.255 -16.194 1.00 61.22 83 GLU A CA 1
ATOM 645 C C . GLU A 1 83 ? 11.579 -8.204 -15.024 1.00 61.22 83 GLU A C 1
ATOM 647 O O . GLU A 1 83 ? 10.638 -8.997 -15.108 1.00 61.22 83 GLU A O 1
ATOM 652 N N . GLU A 1 84 ? 12.303 -8.094 -13.906 1.00 56.50 84 GLU A N 1
ATOM 653 C CA . GLU A 1 84 ? 12.037 -8.877 -12.694 1.00 56.50 84 GLU A CA 1
ATOM 654 C C . GLU A 1 84 ? 10.718 -8.464 -12.027 1.00 56.50 84 GLU A C 1
ATOM 656 O O . GLU A 1 84 ? 9.929 -9.333 -11.652 1.00 56.50 84 GLU A O 1
ATOM 661 N N . ALA A 1 85 ? 10.391 -7.166 -11.976 1.00 54.94 85 ALA A N 1
ATOM 662 C CA . ALA A 1 85 ? 9.066 -6.714 -11.543 1.00 54.94 85 ALA A CA 1
ATOM 663 C C . ALA A 1 85 ? 7.945 -7.332 -12.404 1.00 54.94 85 ALA A C 1
ATOM 665 O O . ALA A 1 85 ? 6.940 -7.801 -11.868 1.00 54.94 85 ALA A O 1
ATOM 666 N N . GLY A 1 86 ? 8.146 -7.427 -13.724 1.00 52.44 86 GLY A N 1
ATOM 667 C CA . GLY A 1 86 ? 7.209 -8.082 -14.640 1.00 52.44 86 GLY A CA 1
ATOM 668 C C . GLY A 1 86 ? 7.121 -9.609 -14.480 1.00 52.44 86 GLY A C 1
ATOM 669 O O . GLY A 1 86 ? 6.061 -10.193 -14.718 1.00 52.44 86 GLY A O 1
ATOM 670 N N . LYS A 1 87 ? 8.199 -10.283 -14.058 1.00 53.41 87 LYS A N 1
ATOM 671 C CA . LYS A 1 87 ? 8.202 -11.732 -13.769 1.00 53.41 87 LYS A CA 1
ATOM 672 C C . LYS A 1 87 ? 7.502 -12.061 -12.449 1.00 53.41 87 LYS A C 1
ATOM 674 O O . LYS A 1 87 ? 6.748 -13.034 -12.406 1.00 53.41 87 LYS A O 1
ATOM 679 N N . ILE A 1 88 ? 7.676 -11.236 -11.414 1.00 50.41 88 ILE A N 1
ATOM 680 C CA . ILE A 1 88 ? 6.985 -11.387 -10.119 1.00 50.41 88 ILE A CA 1
ATOM 681 C C . ILE A 1 88 ? 5.461 -11.232 -10.300 1.00 50.41 88 ILE A C 1
ATOM 683 O O . ILE A 1 88 ? 4.682 -12.005 -9.733 1.00 50.41 88 ILE A O 1
ATOM 687 N N . GLU A 1 89 ? 5.020 -10.315 -11.171 1.00 48.59 89 GLU A N 1
ATOM 688 C CA . GLU A 1 89 ? 3.600 -10.170 -11.530 1.00 48.59 89 GLU A CA 1
ATOM 689 C C . GLU A 1 89 ? 3.035 -11.396 -12.273 1.00 48.59 89 GLU A C 1
ATOM 691 O O . GLU A 1 89 ? 1.897 -11.804 -12.022 1.00 48.59 89 GLU A O 1
ATOM 696 N N . LYS A 1 90 ? 3.814 -12.033 -13.159 1.00 44.78 90 LYS A N 1
ATOM 697 C CA . LYS A 1 90 ? 3.377 -13.243 -13.884 1.00 44.78 90 LYS A CA 1
ATOM 698 C C . LYS A 1 90 ? 3.319 -14.483 -12.992 1.00 44.78 90 LYS A C 1
ATOM 700 O O . LYS A 1 90 ? 2.359 -15.243 -13.092 1.00 44.78 90 LYS A O 1
ATOM 705 N N . ALA A 1 91 ? 4.289 -14.658 -12.094 1.00 46.97 91 ALA A N 1
ATOM 706 C CA . ALA A 1 91 ? 4.304 -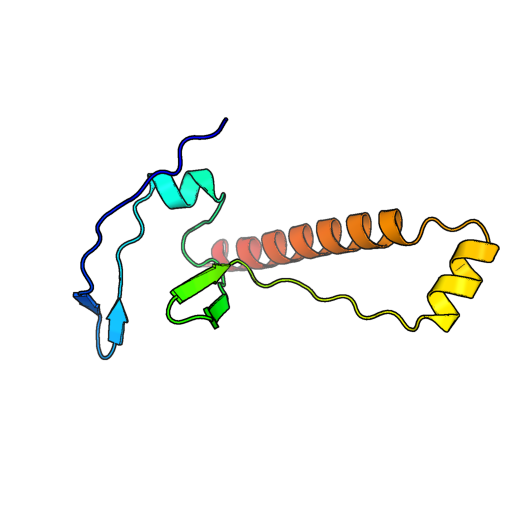15.774 -11.147 1.00 46.97 91 ALA A CA 1
ATOM 707 C C . ALA A 1 91 ? 3.112 -15.728 -10.173 1.00 46.97 91 ALA A C 1
ATOM 709 O O . ALA A 1 91 ? 2.559 -16.766 -9.820 1.00 46.97 91 ALA A O 1
ATOM 710 N N . THR A 1 92 ? 2.673 -14.526 -9.788 1.00 41.50 92 THR A N 1
ATOM 711 C CA . THR A 1 92 ? 1.515 -14.335 -8.899 1.00 41.50 92 THR A CA 1
ATOM 712 C C . THR A 1 92 ? 0.186 -14.638 -9.606 1.00 41.50 92 THR A C 1
ATOM 714 O O . THR A 1 92 ? -0.712 -15.232 -9.007 1.00 41.50 92 THR A O 1
ATOM 717 N N . ASN A 1 93 ? 0.067 -14.315 -10.900 1.00 48.78 93 ASN A N 1
ATOM 718 C CA . ASN A 1 93 ? -1.140 -14.608 -11.681 1.00 48.78 93 ASN A CA 1
ATOM 719 C C . ASN A 1 93 ? -1.317 -16.102 -12.007 1.00 48.78 93 ASN A C 1
ATOM 721 O O . ASN A 1 93 ? -2.448 -16.581 -12.009 1.00 48.78 93 ASN A O 1
ATOM 725 N N . ASP A 1 94 ? -0.241 -16.863 -12.227 1.00 45.75 94 ASP A N 1
ATOM 726 C CA . ASP A 1 94 ? -0.341 -18.299 -12.553 1.00 45.75 94 ASP A CA 1
ATOM 727 C C . ASP A 1 94 ? -0.805 -19.169 -11.364 1.00 45.75 94 ASP A C 1
ATOM 729 O O . ASP A 1 94 ? -1.341 -20.265 -11.548 1.00 45.75 94 ASP A O 1
ATOM 733 N N . VAL A 1 95 ? -0.659 -18.675 -10.129 1.00 48.91 95 VAL A N 1
ATOM 734 C CA . VAL A 1 95 ? -1.125 -19.370 -8.915 1.00 48.91 95 VAL A CA 1
ATOM 735 C C . VAL A 1 95 ? -2.637 -19.193 -8.698 1.00 48.91 95 VAL A C 1
ATOM 737 O O . VAL A 1 95 ? -3.280 -20.081 -8.137 1.00 48.91 95 VAL A O 1
ATOM 740 N N . GLN A 1 96 ? -3.235 -18.100 -9.187 1.00 47.38 96 GLN A N 1
ATOM 741 C CA . GLN A 1 96 ? -4.667 -17.797 -9.017 1.00 47.38 96 GLN A CA 1
ATOM 742 C C . GLN A 1 96 ? -5.580 -18.473 -10.058 1.00 47.38 96 GLN A C 1
ATOM 744 O O . GLN A 1 96 ? -6.792 -18.491 -9.877 1.00 47.38 96 GLN A O 1
ATOM 749 N N . VAL A 1 97 ? -5.030 -19.072 -11.124 1.00 46.59 97 VAL A N 1
ATOM 750 C CA . VAL A 1 97 ? -5.818 -19.739 -12.189 1.00 46.59 97 VAL A CA 1
ATOM 751 C C . VAL A 1 97 ? -5.943 -21.263 -11.973 1.00 46.59 97 VAL A C 1
ATOM 753 O O . VAL A 1 97 ? -6.636 -21.948 -12.720 1.00 46.59 97 VAL A O 1
ATOM 756 N N . LYS A 1 98 ? -5.319 -21.825 -10.925 1.00 44.28 98 LYS A N 1
ATOM 757 C CA . LYS A 1 98 ? -5.355 -23.271 -10.605 1.00 44.28 98 LYS A CA 1
ATOM 758 C C . LYS A 1 98 ? -6.229 -23.660 -9.400 1.00 44.28 98 LYS A C 1
ATOM 760 O O . LYS A 1 98 ? -5.960 -24.684 -8.770 1.00 44.28 98 LYS A O 1
ATOM 765 N N . ARG A 1 99 ? -7.272 -22.898 -9.069 1.00 37.56 99 ARG A N 1
ATOM 766 C CA . ARG A 1 99 ? -8.269 -23.308 -8.064 1.00 37.56 99 ARG A CA 1
ATOM 767 C C . ARG A 1 99 ? -9.676 -23.327 -8.627 1.00 37.56 99 ARG A C 1
ATOM 769 O O . ARG A 1 99 ? -10.008 -22.387 -9.377 1.00 37.56 99 ARG A O 1
#

Secondary structure (DSSP, 8-state):
----------EEEETTEEEEPPPHHHHHHHT--TT---EEEEETTEEEEEPPP------HHHHHHHHHTT--HHHHHHHHHHHHHHHHHHHHHHHHT--

Mean predicted aligned error: 12.31 Å